Protein AF-A0A8J8G8D0-F1 (afdb_monomer_lite)

Sequence (85 aa):
FGSYAKNTNDKHSDIDLCVICDNDKVIKKLFDKLRLLPLDIDLNEFSVSEFKSMIDTKKVNVSSEIISNNVILFGVENFYSLFNN

Secondary structure (DSSP, 8-state):
-HHHHTT---TT--EEEEEE-S-HHHHHHHHHHHTTSSS-EEEEEE-HHHHHHHHHT-SS-HHHHHHHS----S-HHHHHHTT--

Radius of gyration: 13.42 Å; chains: 1; bounding box: 32×24×34 Å

Structure (mmCIF, N/CA/C/O backbone):
data_AF-A0A8J8G8D0-F1
#
_entry.id   AF-A0A8J8G8D0-F1
#
loop_
_atom_site.group_PDB
_atom_site.id
_atom_site.type_symbol
_atom_site.label_atom_id
_atom_site.label_alt_id
_atom_site.label_comp_id
_atom_site.label_asym_id
_atom_site.label_entity_id
_atom_site.label_seq_id
_atom_site.pdbx_PDB_ins_code
_atom_site.Cartn_x
_atom_site.Cartn_y
_atom_site.Cartn_z
_atom_site.occupancy
_atom_site.B_iso_or_equiv
_atom_site.auth_seq_id
_atom_site.auth_comp_id
_atom_site.auth_asym_id
_atom_site.auth_atom_id
_atom_site.pdbx_PDB_model_num
ATOM 1 N N . PHE A 1 1 ? 4.744 3.050 -1.554 1.00 96.12 1 PHE A N 1
ATOM 2 C CA . PHE A 1 1 ? 5.303 3.760 -0.381 1.00 96.12 1 PHE A CA 1
ATOM 3 C C . PHE A 1 1 ? 6.780 3.399 -0.344 1.00 96.12 1 PHE A C 1
ATOM 5 O O . PHE A 1 1 ? 7.321 3.204 -1.428 1.00 96.12 1 PHE A O 1
ATOM 12 N N . GLY A 1 2 ? 7.439 3.369 0.813 1.00 95.69 2 GLY A N 1
ATOM 13 C CA . GLY A 1 2 ? 8.788 2.813 0.914 1.00 95.69 2 GLY A CA 1
ATOM 14 C C . GLY A 1 2 ? 9.851 3.582 0.129 1.00 95.69 2 GLY A C 1
ATOM 15 O O . GLY A 1 2 ? 9.781 4.810 0.006 1.00 95.69 2 GLY A O 1
ATOM 16 N N . SER A 1 3 ? 10.870 2.873 -0.356 1.00 96.12 3 SER A N 1
ATOM 17 C CA . SER A 1 3 ? 12.119 3.471 -0.858 1.00 96.12 3 SER A CA 1
ATOM 18 C C . SER A 1 3 ? 11.911 4.377 -2.080 1.00 96.12 3 SER A C 1
ATOM 20 O O . SER A 1 3 ? 12.443 5.489 -2.123 1.00 96.12 3 SER A O 1
ATOM 22 N N . TYR A 1 4 ? 11.069 3.954 -3.027 1.00 95.44 4 TYR A N 1
ATOM 23 C CA . TYR A 1 4 ? 10.726 4.729 -4.221 1.00 95.44 4 TYR A CA 1
ATOM 24 C C . TYR A 1 4 ? 9.951 6.006 -3.884 1.00 95.44 4 TYR A C 1
ATOM 26 O O . TYR A 1 4 ? 10.229 7.060 -4.448 1.00 95.44 4 TYR A O 1
ATOM 34 N N . ALA A 1 5 ? 9.015 5.956 -2.927 1.00 95.06 5 ALA A N 1
ATOM 35 C CA . ALA A 1 5 ? 8.292 7.156 -2.493 1.00 95.06 5 ALA A CA 1
ATOM 36 C C . ALA A 1 5 ? 9.199 8.143 -1.734 1.00 95.06 5 ALA A C 1
ATOM 38 O O . ALA A 1 5 ? 8.959 9.348 -1.754 1.00 95.06 5 ALA A O 1
ATOM 39 N N . LYS A 1 6 ? 10.253 7.635 -1.085 1.00 95.25 6 LYS A N 1
ATOM 40 C CA . LYS A 1 6 ? 11.252 8.425 -0.352 1.00 95.25 6 LYS A CA 1
ATOM 41 C C . LYS A 1 6 ? 12.391 8.950 -1.237 1.00 95.25 6 LYS A C 1
ATOM 43 O O . LYS A 1 6 ? 13.205 9.729 -0.750 1.00 95.25 6 LYS A O 1
ATOM 48 N N . ASN A 1 7 ? 12.459 8.553 -2.513 1.00 93.31 7 ASN A N 1
ATOM 49 C CA . ASN A 1 7 ? 13.604 8.784 -3.406 1.00 93.31 7 ASN A CA 1
ATOM 50 C C . ASN A 1 7 ? 14.940 8.259 -2.839 1.00 93.31 7 ASN A C 1
ATOM 52 O O . ASN A 1 7 ? 15.999 8.836 -3.081 1.00 93.31 7 ASN A O 1
ATOM 56 N N . THR A 1 8 ? 14.892 7.173 -2.063 1.00 96.12 8 THR A N 1
ATOM 57 C CA . THR A 1 8 ? 16.073 6.498 -1.496 1.00 96.12 8 THR A CA 1
ATOM 58 C C . THR A 1 8 ? 16.267 5.096 -2.070 1.00 96.12 8 THR A C 1
ATOM 60 O O . THR A 1 8 ? 16.999 4.296 -1.493 1.00 96.12 8 THR A O 1
ATOM 63 N N . ASN A 1 9 ? 15.568 4.768 -3.156 1.00 95.81 9 ASN A N 1
ATOM 64 C CA . ASN A 1 9 ? 15.683 3.487 -3.839 1.00 95.81 9 ASN A CA 1
ATOM 65 C C . ASN A 1 9 ? 17.021 3.362 -4.584 1.00 95.81 9 ASN A C 1
ATOM 67 O O . ASN A 1 9 ? 17.633 4.348 -4.998 1.00 95.81 9 ASN A O 1
ATOM 71 N N . ASP A 1 10 ? 17.437 2.123 -4.806 1.00 94.75 10 ASP A N 1
ATOM 72 C CA . ASP A 1 10 ? 18.568 1.752 -5.646 1.00 94.75 10 ASP A CA 1
ATOM 73 C C . ASP A 1 10 ? 18.134 0.771 -6.753 1.00 94.75 10 ASP A C 1
ATOM 75 O O . ASP A 1 10 ? 16.948 0.533 -6.979 1.00 94.75 10 ASP A O 1
ATOM 79 N N . LYS A 1 11 ? 19.103 0.211 -7.486 1.00 91.12 11 LYS A N 1
ATOM 80 C CA . LYS A 1 11 ? 18.851 -0.725 -8.598 1.00 91.12 11 LYS A CA 1
ATOM 81 C C . LYS A 1 11 ? 18.348 -2.112 -8.166 1.00 91.12 11 LYS A C 1
ATOM 83 O O . LYS A 1 11 ? 18.042 -2.923 -9.035 1.00 91.12 11 LYS A O 1
ATOM 88 N N . HIS A 1 12 ? 18.362 -2.407 -6.870 1.00 92.75 12 HIS A N 1
ATOM 89 C CA . HIS A 1 12 ? 17.935 -3.677 -6.286 1.00 92.75 12 HIS A CA 1
ATOM 90 C C . HIS A 1 12 ? 16.635 -3.543 -5.492 1.00 92.75 12 HIS A C 1
ATOM 92 O O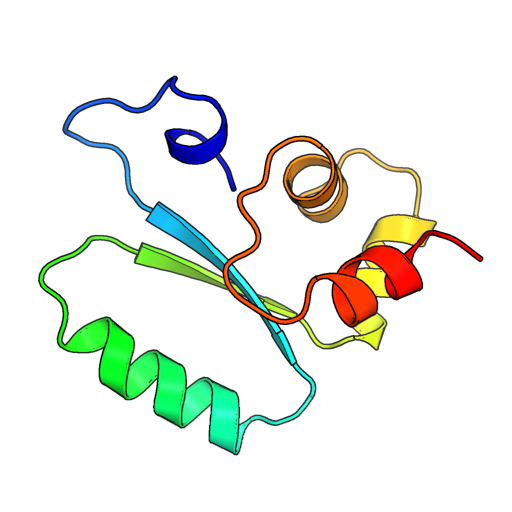 . HIS A 1 12 ? 16.165 -4.534 -4.948 1.00 92.75 12 HIS A O 1
ATOM 98 N N . SER A 1 13 ? 16.086 -2.332 -5.407 1.00 94.06 13 SER A N 1
ATOM 99 C CA . SER A 1 13 ? 14.863 -2.060 -4.666 1.00 94.06 13 SER A CA 1
ATOM 100 C C . SER A 1 13 ? 13.643 -2.610 -5.401 1.00 94.06 13 SER A C 1
ATOM 102 O O . SER A 1 13 ? 13.512 -2.446 -6.616 1.00 94.06 13 SER A O 1
ATOM 104 N N . ASP A 1 14 ? 12.744 -3.218 -4.643 1.00 95.44 14 ASP A N 1
ATOM 105 C CA . ASP A 1 14 ? 11.390 -3.571 -5.044 1.00 95.44 14 ASP A CA 1
ATOM 106 C C . ASP A 1 14 ? 10.445 -2.362 -4.946 1.00 95.44 14 ASP A C 1
ATOM 108 O O . ASP A 1 14 ? 10.787 -1.285 -4.443 1.00 95.44 14 ASP A O 1
ATOM 112 N N . ILE A 1 15 ? 9.242 -2.517 -5.497 1.00 95.75 15 ILE A N 1
ATOM 113 C CA . ILE A 1 15 ? 8.184 -1.512 -5.454 1.00 95.75 15 ILE A CA 1
ATOM 114 C C . ILE A 1 15 ? 7.165 -1.903 -4.386 1.00 95.75 15 ILE A C 1
ATOM 116 O O . ILE A 1 15 ? 6.331 -2.780 -4.605 1.00 95.75 15 ILE A O 1
ATOM 120 N N . ASP A 1 16 ? 7.162 -1.165 -3.280 1.00 97.06 16 ASP A N 1
ATOM 121 C CA . ASP A 1 16 ? 6.148 -1.275 -2.233 1.00 97.06 16 ASP A CA 1
ATOM 122 C C . ASP A 1 16 ? 4.785 -0.723 -2.694 1.00 97.06 16 ASP A C 1
ATOM 124 O O . ASP A 1 16 ? 4.568 0.504 -2.765 1.00 97.06 16 ASP A O 1
ATOM 128 N N . LEU A 1 17 ? 3.826 -1.613 -2.957 1.00 96.62 17 LEU A N 1
ATOM 129 C CA . LEU A 1 17 ? 2.466 -1.267 -3.363 1.00 96.62 17 LEU A CA 1
ATOM 130 C C . LEU A 1 17 ? 1.461 -1.608 -2.259 1.00 96.62 17 LEU A C 1
ATOM 132 O O . LEU A 1 17 ? 1.317 -2.759 -1.869 1.00 96.62 17 LEU A O 1
ATOM 136 N N . CYS A 1 18 ? 0.717 -0.607 -1.786 1.00 97.44 18 CYS A N 1
ATOM 137 C CA . CYS A 1 18 ? -0.377 -0.804 -0.835 1.00 97.44 18 CYS A CA 1
ATOM 138 C C . CYS A 1 18 ? -1.725 -0.785 -1.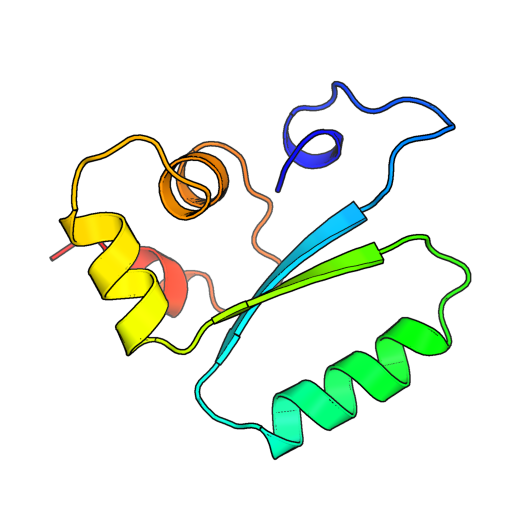562 1.00 97.44 18 CYS A C 1
ATOM 140 O O . CYS A 1 18 ? -1.986 0.123 -2.357 1.00 97.44 18 CYS A O 1
ATOM 142 N N . VAL A 1 19 ? -2.590 -1.752 -1.258 1.00 97.31 19 VAL A N 1
ATOM 143 C CA . VAL A 1 19 ? -3.975 -1.815 -1.729 1.00 97.31 19 VAL A CA 1
ATOM 144 C C . VAL A 1 19 ? -4.901 -1.909 -0.525 1.00 97.31 19 VAL A C 1
ATOM 146 O O . VAL A 1 19 ? -4.837 -2.864 0.241 1.00 97.31 19 VAL A O 1
ATOM 149 N N . ILE A 1 20 ? -5.786 -0.921 -0.389 1.00 97.25 20 ILE A N 1
ATOM 150 C CA . ILE A 1 20 ? -6.828 -0.895 0.641 1.00 97.25 20 ILE A CA 1
ATOM 151 C C . ILE A 1 20 ? -8.165 -1.137 -0.056 1.00 97.25 20 ILE A C 1
ATOM 153 O O . ILE A 1 20 ? -8.658 -0.265 -0.778 1.00 97.25 20 ILE A O 1
ATOM 157 N N . CYS A 1 21 ? -8.727 -2.335 0.086 1.00 96.31 21 CYS A N 1
ATOM 158 C CA . CYS A 1 21 ? -9.947 -2.730 -0.611 1.00 96.31 21 CYS A CA 1
ATOM 159 C C . CYS A 1 21 ? -10.634 -3.899 0.104 1.00 96.31 21 CYS A C 1
ATOM 161 O O . CYS A 1 21 ? -9.976 -4.857 0.475 1.00 96.31 21 CYS A O 1
ATOM 163 N N . ASP A 1 22 ? -11.963 -3.859 0.221 1.00 96.56 22 ASP A N 1
ATOM 164 C CA . ASP A 1 22 ? -12.753 -4.958 0.807 1.00 96.56 22 ASP A CA 1
ATOM 165 C C . ASP A 1 22 ? -13.288 -5.944 -0.255 1.00 96.56 22 ASP A C 1
ATOM 167 O O . ASP A 1 22 ? -14.144 -6.780 0.025 1.00 96.56 22 ASP A O 1
ATOM 171 N N . ASN A 1 23 ? -12.872 -5.799 -1.521 1.00 96.19 23 ASN A N 1
ATOM 172 C CA . ASN A 1 23 ? -13.386 -6.598 -2.632 1.00 96.19 23 ASN A CA 1
ATOM 173 C C . ASN A 1 23 ? -12.315 -7.530 -3.209 1.00 96.19 23 ASN A C 1
ATOM 175 O O . ASN A 1 23 ? -11.616 -7.182 -4.165 1.00 96.19 23 ASN A O 1
ATOM 179 N N . ASP A 1 24 ? -12.290 -8.764 -2.713 1.00 92.44 24 ASP A N 1
ATOM 180 C CA . ASP A 1 24 ? -11.346 -9.816 -3.110 1.00 92.44 24 ASP A CA 1
ATOM 181 C C . ASP A 1 24 ? -11.301 -10.066 -4.624 1.00 92.44 24 ASP A C 1
ATOM 183 O O . ASP A 1 24 ? -10.254 -10.378 -5.192 1.00 92.44 24 ASP A O 1
ATOM 187 N N . LYS A 1 25 ? -12.434 -9.918 -5.332 1.00 95.12 25 LYS A N 1
ATOM 188 C CA . LYS A 1 25 ? -12.468 -10.113 -6.793 1.00 95.12 25 LYS A CA 1
ATOM 189 C C . LYS A 1 25 ? -11.685 -9.023 -7.518 1.00 95.12 25 LYS A C 1
ATOM 191 O O . LYS A 1 25 ? -11.045 -9.304 -8.534 1.00 95.12 25 LYS A O 1
ATOM 196 N N . VAL A 1 26 ? -11.758 -7.786 -7.029 1.00 93.62 26 VAL A N 1
ATOM 197 C CA . VAL A 1 26 ? -11.004 -6.655 -7.583 1.00 93.62 26 VAL A CA 1
ATOM 198 C C . VAL A 1 26 ? -9.519 -6.838 -7.303 1.00 93.62 26 VAL A C 1
ATOM 200 O O . VAL A 1 26 ? -8.719 -6.703 -8.229 1.00 93.62 26 VAL A O 1
ATOM 203 N N . ILE A 1 27 ? -9.168 -7.218 -6.076 1.00 92.94 27 ILE A N 1
ATOM 204 C CA . ILE A 1 27 ? -7.785 -7.459 -5.653 1.00 92.94 27 ILE A CA 1
ATOM 205 C C . ILE A 1 27 ? -7.162 -8.585 -6.475 1.00 92.94 27 ILE A C 1
ATOM 207 O O . ILE A 1 27 ? -6.113 -8.392 -7.086 1.00 92.94 27 ILE A O 1
ATOM 211 N N . LYS A 1 28 ? -7.846 -9.727 -6.604 1.00 93.38 28 LYS A N 1
ATOM 212 C CA . LYS A 1 28 ? -7.370 -10.845 -7.426 1.00 93.38 28 LYS A CA 1
ATOM 213 C C . LYS A 1 28 ? -7.109 -10.419 -8.871 1.00 93.38 28 LYS A C 1
ATOM 215 O O . LYS A 1 28 ? -6.060 -10.723 -9.429 1.00 93.38 28 LYS A O 1
ATOM 220 N N . LYS A 1 29 ? -8.034 -9.663 -9.471 1.00 95.69 29 LYS A N 1
ATOM 221 C CA . LYS A 1 29 ? -7.877 -9.148 -10.840 1.00 95.69 29 LYS A CA 1
ATOM 222 C C . LYS A 1 29 ? -6.712 -8.162 -10.962 1.00 95.69 29 LYS A C 1
ATOM 224 O O . LYS A 1 29 ? -6.067 -8.121 -12.008 1.00 95.69 29 LYS A O 1
ATOM 229 N N . LEU A 1 30 ? -6.477 -7.334 -9.945 1.00 93.81 30 LEU A N 1
ATOM 230 C CA . LEU A 1 30 ? -5.324 -6.439 -9.895 1.00 93.81 30 LEU A CA 1
ATOM 231 C C . LEU A 1 30 ? -4.030 -7.253 -9.842 1.00 93.81 30 LEU A C 1
ATOM 233 O O . LEU A 1 30 ? -3.153 -7.045 -10.672 1.00 93.81 30 LEU A O 1
ATOM 237 N N . PHE A 1 31 ? -3.951 -8.227 -8.942 1.00 92.38 31 PHE A N 1
ATOM 238 C CA . PHE A 1 31 ? -2.786 -9.084 -8.776 1.00 92.38 31 PHE A CA 1
ATOM 239 C C . PHE A 1 31 ? -2.447 -9.889 -10.036 1.00 92.38 31 PHE A C 1
ATOM 241 O O . PHE A 1 31 ? -1.292 -9.908 -10.462 1.00 92.38 31 PHE A O 1
ATOM 248 N N . ASP A 1 32 ? -3.454 -10.467 -10.699 1.00 94.56 32 ASP A N 1
ATOM 249 C CA . ASP A 1 32 ? -3.275 -11.171 -11.974 1.00 94.56 32 ASP A CA 1
ATOM 250 C C . ASP A 1 32 ? -2.669 -10.260 -13.054 1.00 94.56 32 ASP A C 1
ATOM 252 O O . ASP A 1 32 ? -1.878 -10.718 -13.873 1.00 94.56 32 ASP A O 1
ATOM 256 N N . LYS A 1 33 ? -3.000 -8.961 -13.048 1.00 94.50 33 LYS A N 1
ATOM 257 C CA . LYS A 1 33 ? -2.408 -7.978 -13.967 1.00 94.50 33 LYS A CA 1
ATOM 258 C C . LYS A 1 33 ? -1.005 -7.552 -13.552 1.00 94.50 33 LYS A C 1
ATOM 260 O O . LYS A 1 33 ? -0.150 -7.416 -14.421 1.00 94.50 33 LYS A O 1
ATOM 265 N N . LEU A 1 34 ? -0.768 -7.330 -12.258 1.00 93.31 34 LEU A N 1
ATOM 266 C CA . LEU A 1 34 ? 0.540 -6.921 -11.738 1.00 93.31 34 LEU A CA 1
ATOM 267 C C . LEU A 1 34 ? 1.609 -7.974 -12.043 1.00 93.31 34 LEU A C 1
ATOM 269 O O . LEU A 1 34 ? 2.700 -7.620 -12.469 1.00 93.31 34 LEU A O 1
ATOM 273 N N . ARG A 1 35 ? 1.260 -9.262 -11.948 1.00 91.12 35 ARG A N 1
ATOM 274 C CA . ARG A 1 35 ? 2.142 -10.394 -12.287 1.00 91.12 35 ARG A CA 1
ATOM 275 C C . ARG A 1 35 ? 2.611 -10.439 -13.743 1.00 91.12 35 ARG A C 1
ATOM 277 O O . ARG A 1 35 ? 3.552 -11.163 -14.048 1.00 91.12 35 ARG A O 1
ATOM 284 N N . LEU A 1 36 ? 1.943 -9.724 -14.649 1.00 95.25 36 LEU A N 1
ATOM 285 C CA . LEU A 1 36 ? 2.345 -9.639 -16.056 1.00 95.25 36 LEU A CA 1
ATOM 286 C C . LEU A 1 36 ? 3.402 -8.554 -16.293 1.00 95.25 36 LEU A C 1
ATOM 288 O O . LEU A 1 36 ? 3.986 -8.499 -17.375 1.00 95.25 36 LEU A O 1
ATOM 292 N N . LEU A 1 37 ? 3.620 -7.669 -15.317 1.00 92.75 37 LEU A N 1
ATOM 293 C CA . LEU A 1 37 ? 4.620 -6.616 -15.408 1.00 92.75 37 LEU A CA 1
ATOM 294 C C . LEU A 1 37 ? 5.996 -7.188 -15.039 1.00 92.75 37 LEU A C 1
ATOM 296 O O . LEU A 1 37 ? 6.102 -7.925 -14.062 1.00 92.75 37 LEU A O 1
ATOM 300 N N . PRO A 1 38 ? 7.068 -6.830 -15.765 1.00 93.69 38 PRO A N 1
ATOM 301 C CA . PRO A 1 38 ? 8.433 -7.215 -15.418 1.00 93.69 38 PRO A CA 1
ATOM 302 C C . PRO A 1 38 ? 8.982 -6.306 -14.303 1.00 93.69 38 PRO A C 1
ATOM 304 O O . PRO A 1 38 ? 10.034 -5.689 -14.454 1.00 93.69 38 PRO A O 1
ATOM 307 N N . LEU A 1 39 ? 8.220 -6.158 -13.221 1.00 91.38 39 LEU A N 1
ATOM 308 C CA . LEU A 1 39 ? 8.539 -5.321 -12.070 1.00 91.38 39 LEU A CA 1
ATOM 309 C C . LEU A 1 39 ? 8.551 -6.194 -10.819 1.00 91.38 39 LEU A C 1
ATOM 311 O O . LEU A 1 39 ? 7.686 -7.055 -10.664 1.00 91.38 39 LEU A O 1
ATOM 315 N N . ASP A 1 40 ? 9.508 -5.942 -9.933 1.00 93.50 40 ASP A N 1
ATOM 316 C CA . ASP A 1 40 ? 9.527 -6.542 -8.603 1.00 93.50 40 ASP A CA 1
ATOM 317 C C . ASP A 1 40 ? 8.612 -5.715 -7.694 1.00 93.50 40 ASP A C 1
ATOM 319 O O . ASP A 1 40 ? 8.873 -4.534 -7.460 1.00 93.50 40 ASP A O 1
ATOM 323 N N . ILE A 1 41 ? 7.471 -6.283 -7.301 1.00 94.88 41 ILE A N 1
ATOM 324 C CA . ILE A 1 41 ? 6.412 -5.582 -6.566 1.00 94.88 41 ILE A CA 1
ATOM 325 C C . ILE A 1 41 ? 6.130 -6.351 -5.281 1.00 94.88 41 ILE A C 1
ATOM 327 O O . ILE A 1 41 ? 5.617 -7.472 -5.345 1.00 94.88 41 ILE A O 1
ATOM 331 N N . ASP A 1 42 ? 6.368 -5.709 -4.137 1.00 94.38 42 ASP A N 1
ATOM 332 C CA . ASP A 1 42 ? 5.880 -6.184 -2.846 1.00 94.38 42 ASP A CA 1
ATOM 333 C C . ASP A 1 42 ? 4.476 -5.623 -2.586 1.00 94.38 42 ASP A C 1
ATOM 335 O O . ASP A 1 42 ? 4.260 -4.410 -2.479 1.00 94.38 42 ASP A O 1
ATOM 339 N N . LEU A 1 43 ? 3.484 -6.514 -2.540 1.00 93.44 43 LEU A N 1
ATOM 340 C CA . LEU A 1 43 ? 2.079 -6.143 -2.413 1.00 93.44 43 LEU A CA 1
ATOM 341 C C . LEU A 1 43 ? 1.620 -6.271 -0.960 1.00 93.44 43 LEU A C 1
ATOM 343 O O . LEU A 1 43 ? 1.538 -7.366 -0.412 1.00 93.44 43 LEU A O 1
ATOM 347 N N . ASN A 1 44 ? 1.212 -5.145 -0.386 1.00 95.50 44 ASN A N 1
ATOM 348 C CA . ASN A 1 44 ? 0.614 -5.056 0.937 1.00 95.50 44 ASN A CA 1
ATOM 349 C C . ASN A 1 44 ? -0.896 -4.817 0.792 1.00 95.50 44 ASN A C 1
ATOM 351 O O . ASN A 1 44 ? -1.331 -3.767 0.317 1.00 95.50 44 ASN A O 1
ATOM 355 N N . GLU A 1 45 ? -1.696 -5.805 1.179 1.00 95.50 45 GLU A N 1
ATOM 356 C CA . GLU A 1 45 ? -3.155 -5.797 1.058 1.00 95.50 45 GLU A CA 1
ATOM 357 C C . GLU A 1 45 ? -3.812 -5.622 2.428 1.00 95.50 45 GLU A C 1
ATOM 359 O O . GLU A 1 45 ? -3.440 -6.294 3.388 1.00 95.50 45 GLU A O 1
ATOM 364 N N . PHE A 1 46 ? -4.807 -4.737 2.505 1.00 96.75 46 PHE A N 1
ATOM 365 C CA . PHE A 1 46 ? -5.594 -4.515 3.714 1.00 96.75 46 PHE A CA 1
ATOM 366 C C . PHE A 1 46 ? -7.073 -4.314 3.379 1.00 96.75 46 PHE A C 1
ATOM 368 O O . PHE A 1 46 ? -7.417 -3.610 2.424 1.00 96.75 46 PHE A O 1
ATOM 375 N N . SER A 1 47 ? -7.956 -4.822 4.236 1.00 96.81 47 SER A N 1
ATOM 376 C CA . SER A 1 47 ? -9.325 -4.307 4.317 1.00 96.81 47 SER A CA 1
ATOM 377 C C . SER A 1 47 ? -9.335 -2.877 4.866 1.00 96.81 47 SER A C 1
ATOM 379 O O . SER A 1 47 ? -8.406 -2.425 5.550 1.00 96.81 47 SER A O 1
ATOM 381 N N . VAL A 1 48 ? -10.427 -2.149 4.628 1.00 96.19 48 VAL A N 1
ATOM 382 C CA . VAL A 1 48 ? -10.621 -0.802 5.185 1.00 96.19 48 VAL A CA 1
ATOM 383 C C . VAL A 1 48 ? -10.598 -0.842 6.716 1.00 96.19 48 VAL A C 1
ATOM 385 O O . VAL A 1 48 ? -10.015 0.040 7.350 1.00 96.19 48 VAL A O 1
ATOM 388 N N . SER A 1 49 ? -11.210 -1.865 7.321 1.00 95.38 49 SER A N 1
ATOM 389 C CA . SER A 1 49 ? -11.238 -2.039 8.778 1.00 95.38 49 SER A CA 1
ATOM 390 C C . SER A 1 49 ? -9.863 -2.329 9.370 1.00 95.38 49 SER A C 1
ATOM 392 O O . SER A 1 49 ? -9.510 -1.738 10.391 1.00 95.38 49 SER A O 1
ATOM 394 N N . GLU A 1 50 ? -9.074 -3.200 8.736 1.00 95.88 50 GLU A N 1
ATOM 395 C CA . GLU A 1 50 ? -7.720 -3.517 9.199 1.00 95.88 50 GLU A CA 1
ATOM 396 C C . GLU A 1 50 ? -6.837 -2.280 9.127 1.00 95.88 50 GLU A C 1
ATOM 398 O O . GLU A 1 50 ? -6.216 -1.917 10.127 1.00 95.88 50 GLU A O 1
ATOM 403 N N . PHE A 1 51 ? -6.855 -1.570 7.996 1.00 96.12 51 PHE A N 1
ATOM 404 C CA . PHE A 1 51 ? -6.029 -0.382 7.828 1.00 96.12 51 PHE A CA 1
ATOM 405 C C . PHE A 1 51 ? -6.384 0.706 8.849 1.00 96.12 51 PHE A C 1
ATOM 407 O O . PHE A 1 51 ? -5.492 1.248 9.497 1.00 96.12 51 PHE A O 1
ATOM 414 N N . LYS A 1 52 ? -7.680 0.972 9.079 1.00 94.69 52 LYS A N 1
ATOM 415 C CA . LYS A 1 52 ? -8.125 1.900 10.135 1.00 94.69 52 LYS A CA 1
ATOM 416 C C . LYS A 1 52 ? -7.642 1.474 11.518 1.00 94.69 52 LYS A C 1
ATOM 418 O O . LYS A 1 52 ? -7.073 2.287 12.239 1.00 94.69 52 LYS A O 1
ATOM 423 N N . SER A 1 53 ? -7.784 0.192 11.858 1.00 94.25 53 SER A N 1
ATOM 424 C CA . SER A 1 53 ? -7.324 -0.311 13.155 1.00 94.25 53 SER A CA 1
ATOM 425 C C . SER A 1 53 ? -5.820 -0.099 13.360 1.00 94.25 53 SER A C 1
ATOM 427 O O . SER A 1 53 ? -5.392 0.247 14.460 1.00 94.25 53 SER A O 1
ATOM 429 N N . MET A 1 54 ? -5.015 -0.234 12.297 1.00 94.31 54 MET A N 1
ATOM 430 C CA . MET A 1 54 ? -3.572 0.003 12.343 1.00 94.31 54 MET A CA 1
ATOM 431 C C . MET A 1 54 ? -3.247 1.472 12.615 1.00 94.31 54 MET A C 1
ATOM 433 O O . MET A 1 54 ? -2.370 1.746 13.441 1.00 94.31 54 MET A O 1
ATOM 437 N N . ILE A 1 55 ? -3.971 2.400 11.988 1.00 92.81 55 ILE A N 1
ATOM 438 C CA . ILE A 1 55 ? -3.837 3.844 12.228 1.00 92.81 55 ILE A CA 1
ATOM 439 C C . ILE A 1 55 ? -4.160 4.167 13.693 1.00 92.81 55 ILE A C 1
ATOM 441 O O . ILE A 1 55 ? -3.378 4.833 14.378 1.00 92.81 55 ILE A O 1
ATOM 445 N N . ASP A 1 56 ? -5.267 3.625 14.203 1.00 88.81 56 ASP A N 1
ATOM 446 C CA . ASP A 1 56 ? -5.775 3.914 15.547 1.00 88.81 56 ASP A CA 1
ATOM 447 C C . ASP A 1 56 ? -4.850 3.422 16.666 1.00 88.81 56 ASP A C 1
ATOM 449 O O . ASP A 1 56 ? -4.843 3.986 17.764 1.00 88.81 56 ASP A O 1
ATOM 453 N N . THR A 1 57 ? -4.019 2.403 16.405 1.00 86.19 57 THR A N 1
ATOM 454 C CA . THR A 1 57 ? -3.082 1.884 17.416 1.00 86.19 57 THR A CA 1
ATOM 455 C C . THR A 1 57 ? -2.051 2.913 17.890 1.00 86.19 57 THR A C 1
ATOM 457 O O . THR A 1 57 ? -1.437 2.697 18.937 1.00 86.19 57 THR A O 1
ATOM 460 N N . LYS A 1 58 ? -1.827 4.004 17.135 1.00 74.31 58 LYS A N 1
ATOM 461 C CA . LYS A 1 58 ? -0.811 5.052 17.388 1.00 74.31 58 LYS A CA 1
ATOM 462 C C . LYS A 1 58 ? 0.615 4.524 17.611 1.00 74.31 58 LYS A C 1
ATOM 464 O O . LYS A 1 58 ? 1.486 5.256 18.078 1.00 74.31 58 LYS A O 1
ATOM 469 N N . LYS A 1 59 ? 0.873 3.257 17.281 1.00 84.88 59 LYS A N 1
ATOM 470 C CA . LYS A 1 59 ? 2.204 2.650 17.283 1.00 84.88 59 LYS A CA 1
ATOM 471 C C . LYS A 1 59 ? 2.813 2.816 15.900 1.00 84.88 59 LYS A C 1
ATOM 473 O O . LYS A 1 59 ? 2.108 2.720 14.900 1.00 84.88 59 LYS A O 1
ATOM 478 N N . VAL A 1 60 ? 4.129 3.013 15.848 1.00 86.31 60 VAL A N 1
ATOM 479 C CA . VAL A 1 60 ? 4.864 2.981 14.580 1.00 86.31 60 VAL A CA 1
ATOM 480 C C . VAL A 1 60 ? 4.678 1.599 13.959 1.00 86.31 60 VAL A C 1
ATOM 482 O O . VAL A 1 60 ? 5.030 0.583 14.556 1.00 86.31 60 VAL A O 1
ATOM 485 N N . ASN A 1 61 ? 4.060 1.579 12.785 1.00 92.50 61 ASN A N 1
ATOM 486 C CA . ASN A 1 61 ? 3.748 0.383 12.014 1.00 92.50 61 ASN A CA 1
ATOM 487 C C . ASN A 1 61 ? 3.719 0.719 10.511 1.00 92.50 61 ASN A C 1
ATOM 489 O O . ASN A 1 61 ? 3.893 1.875 10.115 1.00 92.50 61 ASN A O 1
ATOM 493 N N . VAL A 1 62 ? 3.446 -0.279 9.673 1.00 93.62 62 VAL A N 1
ATOM 494 C CA . VAL A 1 62 ? 3.405 -0.120 8.210 1.00 93.62 62 VAL A CA 1
ATOM 495 C C . VAL A 1 62 ? 2.417 0.971 7.766 1.00 93.62 62 VAL A C 1
ATOM 497 O O . VAL A 1 62 ? 2.749 1.775 6.899 1.00 93.62 62 VAL A O 1
ATOM 500 N N . SER A 1 63 ? 1.245 1.094 8.404 1.00 94.06 63 SER A N 1
ATOM 501 C CA . SER A 1 63 ? 0.280 2.155 8.061 1.00 94.06 63 SER A CA 1
ATOM 502 C C . SER A 1 63 ? 0.838 3.561 8.312 1.00 94.06 63 SER A C 1
ATOM 504 O O . SER A 1 63 ? 0.620 4.457 7.498 1.00 94.06 63 SER A O 1
ATOM 506 N N . SER A 1 64 ? 1.628 3.752 9.376 1.00 93.00 64 SER A N 1
ATOM 507 C CA . SER A 1 64 ? 2.264 5.043 9.670 1.00 93.00 64 SER A CA 1
ATOM 508 C C . SER A 1 64 ? 3.321 5.427 8.629 1.00 93.00 64 SER A C 1
ATOM 510 O O . SER A 1 64 ? 3.430 6.598 8.260 1.00 93.00 64 SER A O 1
ATOM 512 N N . GLU A 1 65 ? 4.055 4.445 8.095 1.00 94.00 65 GLU A N 1
ATOM 513 C CA . GLU A 1 65 ? 4.986 4.660 6.988 1.00 94.00 65 GLU A CA 1
ATOM 514 C C . GLU A 1 65 ? 4.246 4.992 5.694 1.00 94.00 65 GLU A C 1
ATOM 516 O O . GLU A 1 65 ? 4.605 5.966 5.028 1.00 94.00 65 GLU A O 1
ATOM 521 N N . ILE A 1 66 ? 3.194 4.229 5.375 1.00 95.81 66 ILE A N 1
ATOM 522 C CA . ILE A 1 66 ? 2.344 4.470 4.209 1.00 95.81 66 ILE A CA 1
ATOM 523 C C . ILE A 1 66 ? 1.794 5.891 4.262 1.00 95.81 66 ILE A C 1
ATOM 525 O O . ILE A 1 6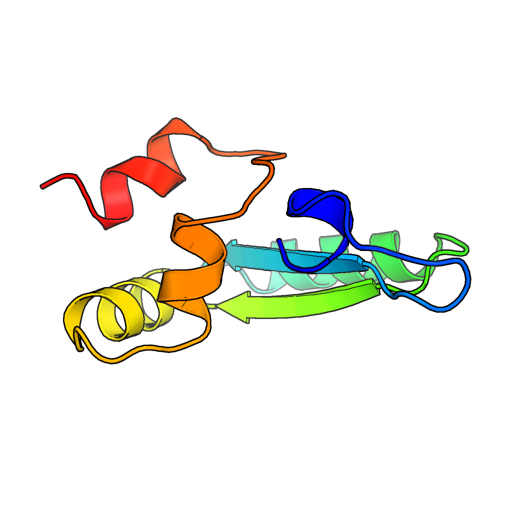6 ? 1.978 6.630 3.308 1.00 95.81 66 ILE A O 1
ATOM 529 N N . ILE A 1 67 ? 1.184 6.325 5.366 1.00 94.38 67 ILE A N 1
ATOM 530 C CA . ILE A 1 67 ? 0.603 7.675 5.474 1.00 94.38 67 ILE A CA 1
ATOM 531 C C . ILE A 1 67 ? 1.668 8.766 5.323 1.00 94.38 67 ILE A C 1
ATOM 533 O O . ILE A 1 67 ? 1.412 9.784 4.684 1.00 94.38 67 ILE A O 1
ATOM 537 N N . SER A 1 68 ? 2.865 8.541 5.865 1.00 92.31 68 SER A N 1
ATOM 538 C CA . SER A 1 68 ? 3.923 9.553 5.889 1.00 92.31 68 SER A CA 1
ATOM 539 C C . SER A 1 68 ? 4.677 9.682 4.562 1.00 92.31 68 SER A C 1
ATOM 541 O O . SER A 1 68 ? 5.124 10.773 4.229 1.00 92.31 68 SER A O 1
ATOM 543 N N . ASN A 1 69 ? 4.859 8.583 3.817 1.00 94.06 69 ASN A N 1
ATOM 544 C CA . ASN A 1 69 ? 5.674 8.543 2.597 1.00 94.06 69 ASN A CA 1
ATOM 545 C C . ASN A 1 69 ? 5.024 7.657 1.520 1.00 94.06 69 ASN A C 1
ATOM 547 O O . ASN A 1 69 ? 5.422 6.509 1.297 1.00 94.06 69 ASN A O 1
ATOM 551 N N . ASN A 1 70 ? 4.021 8.196 0.828 1.00 95.69 70 ASN A N 1
ATOM 552 C CA . ASN A 1 70 ? 3.322 7.517 -0.262 1.00 95.69 70 ASN A CA 1
ATOM 553 C C . ASN A 1 70 ? 3.258 8.354 -1.542 1.00 95.69 70 ASN A C 1
ATOM 555 O O . ASN A 1 70 ? 3.438 9.567 -1.542 1.00 95.69 70 ASN A O 1
ATOM 559 N N . VAL A 1 71 ? 2.945 7.654 -2.630 1.00 96.81 71 VAL A N 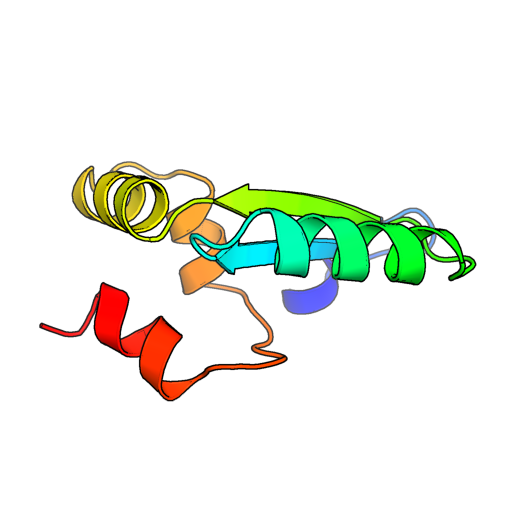1
ATOM 560 C CA . VAL A 1 71 ? 2.412 8.230 -3.861 1.00 96.81 71 VAL A CA 1
ATOM 561 C C . VAL A 1 71 ? 1.049 7.579 -4.071 1.00 96.81 71 VAL A C 1
ATOM 563 O O . VAL A 1 71 ? 0.963 6.354 -4.177 1.00 96.81 71 VAL A O 1
ATOM 566 N N . ILE A 1 72 ? -0.020 8.376 -4.090 1.00 96.44 72 ILE A N 1
ATOM 567 C CA . ILE A 1 72 ? -1.386 7.866 -4.248 1.00 96.44 72 ILE A CA 1
ATOM 568 C C . ILE A 1 72 ? -1.685 7.693 -5.736 1.00 96.44 72 ILE A C 1
ATOM 570 O O . ILE A 1 72 ? -1.774 8.671 -6.474 1.00 96.44 72 ILE A O 1
ATOM 574 N N . LEU A 1 73 ? -1.869 6.444 -6.168 1.00 95.69 73 LEU A N 1
ATOM 575 C CA . LEU A 1 73 ? -2.200 6.116 -7.561 1.00 95.69 73 LEU A CA 1
ATOM 576 C C . LEU A 1 73 ? -3.706 6.210 -7.852 1.00 95.69 73 LEU A C 1
ATOM 578 O O . LEU A 1 73 ? -4.103 6.499 -8.978 1.00 95.69 73 LEU A O 1
ATOM 582 N N . PHE A 1 74 ? -4.550 5.940 -6.852 1.00 95.38 74 PHE A N 1
ATOM 583 C CA . PHE A 1 74 ? -6.006 5.927 -6.983 1.00 95.38 74 PHE A CA 1
ATOM 584 C C . PHE A 1 74 ? -6.687 6.163 -5.628 1.00 95.38 74 PHE A C 1
ATOM 586 O O . PHE A 1 74 ? -6.169 5.745 -4.597 1.00 95.38 74 PHE A O 1
ATOM 593 N N . GLY A 1 75 ? -7.868 6.795 -5.635 1.00 95.38 75 GLY A N 1
ATOM 594 C CA . GLY A 1 75 ? -8.718 6.913 -4.444 1.00 95.38 75 GLY A CA 1
ATOM 595 C C . GLY A 1 75 ? -8.223 7.903 -3.383 1.00 95.38 75 GLY A C 1
ATOM 596 O O . GLY A 1 75 ? -8.370 7.629 -2.197 1.00 95.38 75 GLY A O 1
ATOM 597 N N . VAL A 1 76 ? -7.650 9.043 -3.788 1.00 96.19 76 VAL A N 1
ATOM 598 C CA . VAL A 1 76 ? -7.076 10.051 -2.871 1.00 96.19 76 VAL A CA 1
ATOM 599 C C . VAL A 1 76 ? -8.050 10.546 -1.798 1.00 96.19 76 VAL A C 1
ATOM 601 O O . VAL A 1 76 ? -7.689 10.584 -0.625 1.00 96.19 76 VAL A O 1
ATOM 604 N N . GLU A 1 77 ? -9.293 10.860 -2.165 1.00 96.00 77 GLU A N 1
ATOM 605 C CA . GLU A 1 77 ? -10.315 11.305 -1.208 1.00 96.00 77 GLU A CA 1
ATOM 606 C C . GLU A 1 77 ? -10.631 10.204 -0.191 1.00 96.00 77 GLU A C 1
ATOM 608 O O . GLU A 1 77 ? -10.588 10.435 1.019 1.00 96.00 77 GLU A O 1
ATOM 613 N N . ASN A 1 78 ? -10.861 8.981 -0.679 1.00 94.88 78 ASN A N 1
ATOM 614 C CA . ASN A 1 78 ? -11.133 7.823 0.165 1.00 94.88 78 ASN A CA 1
ATOM 615 C C . ASN A 1 78 ? -9.977 7.567 1.134 1.00 94.88 78 ASN A C 1
ATOM 617 O O . ASN A 1 78 ? -10.229 7.335 2.311 1.00 94.88 78 ASN A O 1
ATOM 621 N N . PHE A 1 79 ? -8.731 7.647 0.665 1.00 96.44 79 PHE A N 1
ATOM 622 C CA . PHE A 1 79 ? -7.548 7.423 1.489 1.00 96.44 79 PHE A CA 1
ATOM 623 C C . PHE A 1 79 ? -7.462 8.413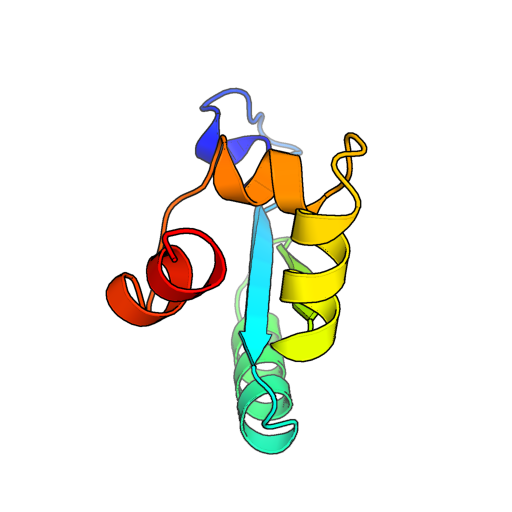 2.657 1.00 96.44 79 PHE A C 1
ATOM 625 O O . PHE A 1 79 ? -7.378 7.989 3.806 1.00 96.44 79 PHE A O 1
ATOM 632 N N . TYR A 1 80 ? -7.558 9.720 2.392 1.00 94.88 80 TYR A N 1
ATOM 633 C CA . TYR A 1 80 ? -7.501 10.733 3.454 1.00 94.88 80 TYR A CA 1
ATOM 634 C C . TYR A 1 80 ? -8.710 10.675 4.397 1.00 94.88 80 TYR A C 1
ATOM 636 O O . TYR A 1 80 ? -8.574 10.952 5.588 1.00 94.88 80 TYR A O 1
ATOM 644 N N . SER A 1 81 ? -9.881 10.246 3.912 1.00 94.19 81 SER A N 1
ATOM 645 C CA . SER A 1 81 ? -11.064 10.051 4.765 1.00 94.19 81 SER A CA 1
ATOM 646 C C . SER A 1 81 ? -10.876 8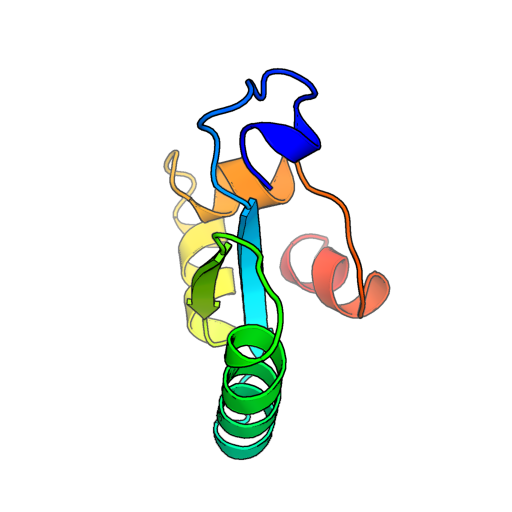.982 5.853 1.00 94.19 81 SER A C 1
ATOM 648 O O . SER A 1 81 ? -11.643 8.944 6.816 1.00 94.19 81 SER A O 1
ATOM 650 N N . LEU A 1 82 ? -9.861 8.114 5.727 1.00 92.94 82 LEU A N 1
ATOM 651 C CA . LEU A 1 82 ? -9.572 7.077 6.717 1.00 92.94 82 LEU A CA 1
ATOM 652 C C . LEU A 1 82 ? -9.042 7.647 8.039 1.00 92.94 82 LEU A C 1
ATOM 654 O O . LEU A 1 82 ? -9.202 6.979 9.055 1.00 92.94 82 LEU A O 1
ATOM 658 N N . PHE A 1 83 ? -8.433 8.840 8.030 1.00 87.62 83 PHE A N 1
ATOM 659 C CA . PHE A 1 83 ? -7.741 9.408 9.196 1.00 87.62 83 PHE A CA 1
ATOM 660 C C . PHE A 1 83 ? -7.945 10.917 9.419 1.00 87.62 83 PHE A C 1
ATOM 662 O O . PHE A 1 83 ? -7.370 11.468 10.352 1.00 87.62 83 PHE A O 1
ATOM 669 N N . ASN A 1 84 ? -8.769 11.588 8.607 1.00 82.75 84 ASN A N 1
ATOM 670 C CA . ASN A 1 84 ? -9.073 13.022 8.744 1.00 82.75 84 ASN A CA 1
ATOM 671 C C . ASN A 1 84 ? -10.420 13.330 9.443 1.00 82.75 84 ASN A C 1
ATOM 673 O O . ASN A 1 84 ? -10.964 14.412 9.224 1.00 82.75 84 ASN A O 1
ATOM 677 N N . ASN A 1 85 ? -10.962 12.422 10.266 1.00 55.91 85 ASN A N 1
ATOM 678 C CA . ASN A 1 85 ? -12.213 12.636 11.018 1.00 55.91 85 ASN A CA 1
ATOM 679 C C . ASN A 1 85 ? -11.982 12.720 12.527 1.00 55.91 85 ASN A C 1
ATOM 681 O O . ASN A 1 85 ? -11.349 11.787 13.067 1.00 55.91 85 ASN A O 1
#

Foldseek 3Di:
DPCVLVVNDDPPDAAEAEDEDPDPVVVVVVVVVVVVDPGRYDYHYHYLVRLLVVVVVPDDDPSVVCVVGHDDPDDVVVVCVSPVD

pLDDT: mean 93.47, std 5.36, range [55.91, 97.44]